Protein AF-A0A3M1A5U6-F1 (afdb_monomer_lite)

Radius of gyration: 14.61 Å; chains: 1; bounding box: 31×36×39 Å

pLDDT: mean 92.67, std 8.47, range [42.56, 98.38]

Secondary structure (DSSP, 8-state):
---SSSPPPGGG-STTEESSS--TTS-BGGG-TTEEEEEEETTTEEEEEE---SSS---EE-S-----TT-----------SSSSPPP-------B-TTSPBPP-

Foldseek 3Di:
DPPLQDADACVVDFQQKAQPQLAPPHDTPRPDPQKDFDQQDPVPHTDIHGDDDDPDGDIDGNRDRDDDPPDDRDDDDDDDDPDDDDDDDDDDHFCADPVGDGDDD

Sequence (105 aa):
MANGLNPPPFADGLDVWSREDGTPGTATYANASDAAFVPADQDFGGCLEIQKTETTQRLRYMGQTPITAGQYLRVTARVKAISGPMPAVRIAGYPAAADGSKVSG

Structure (mmCIF, N/CA/C/O backbone):
data_AF-A0A3M1A5U6-F1
#
_entry.id   AF-A0A3M1A5U6-F1
#
loop_
_atom_site.group_PDB
_atom_site.id
_atom_site.type_symbol
_atom_site.label_atom_id
_atom_site.label_alt_id
_atom_site.label_comp_id
_atom_site.label_asym_id
_atom_site.label_entity_id
_atom_site.label_seq_id
_atom_site.pdbx_PDB_ins_code
_atom_site.Cartn_x
_atom_site.Cartn_y
_atom_site.Cartn_z
_atom_site.occupancy
_atom_site.B_iso_or_equiv
_atom_site.auth_seq_id
_atom_site.auth_comp_id
_atom_site.auth_asym_id
_atom_site.auth_atom_id
_atom_site.pdbx_PDB_model_num
ATOM 1 N N . MET A 1 1 ? 2.344 -22.343 -7.590 1.00 42.56 1 MET A N 1
ATOM 2 C CA . MET A 1 1 ? 3.441 -21.351 -7.584 1.00 42.56 1 MET A CA 1
ATOM 3 C C . MET A 1 1 ? 2.808 -19.978 -7.723 1.00 42.56 1 MET A C 1
ATOM 5 O O . MET A 1 1 ? 1.996 -19.815 -8.626 1.00 42.56 1 MET A O 1
ATOM 9 N N . ALA A 1 2 ? 3.059 -19.048 -6.798 1.00 50.12 2 ALA A N 1
ATOM 10 C CA . ALA A 1 2 ? 2.513 -17.694 -6.897 1.00 50.12 2 ALA A CA 1
ATOM 11 C C . ALA A 1 2 ? 3.073 -17.027 -8.165 1.00 50.12 2 ALA A C 1
ATOM 13 O O . ALA A 1 2 ? 4.271 -17.081 -8.414 1.00 50.12 2 ALA A O 1
ATOM 14 N N . ASN A 1 3 ? 2.206 -16.454 -8.993 1.00 62.53 3 ASN A N 1
ATOM 15 C CA . ASN A 1 3 ? 2.514 -15.959 -10.341 1.00 62.53 3 ASN A CA 1
ATOM 16 C C . ASN A 1 3 ? 3.390 -14.685 -10.388 1.00 62.53 3 ASN A C 1
ATOM 18 O O . ASN A 1 3 ? 3.440 -14.042 -11.429 1.00 62.53 3 ASN A O 1
ATOM 22 N N . GLY A 1 4 ? 4.033 -14.285 -9.284 1.00 70.94 4 GLY A N 1
ATOM 23 C CA . GLY A 1 4 ? 4.841 -13.059 -9.191 1.00 70.94 4 GLY A CA 1
ATOM 24 C C . GLY A 1 4 ? 4.059 -11.746 -9.336 1.00 70.94 4 GLY A C 1
ATOM 25 O O . GLY A 1 4 ? 4.667 -10.683 -9.306 1.00 70.94 4 GLY A O 1
ATOM 26 N N . LEU A 1 5 ? 2.729 -11.800 -9.495 1.00 81.44 5 LEU A N 1
ATOM 27 C CA . LEU A 1 5 ? 1.873 -10.620 -9.668 1.00 81.44 5 LEU A CA 1
ATOM 28 C C . LEU A 1 5 ? 1.139 -10.216 -8.387 1.00 81.44 5 LEU A C 1
ATOM 30 O O . LEU A 1 5 ? 0.645 -9.096 -8.283 1.00 81.44 5 LEU A O 1
ATOM 34 N N . ASN A 1 6 ? 1.046 -11.132 -7.424 1.00 89.31 6 ASN A N 1
ATOM 35 C CA . ASN A 1 6 ? 0.398 -10.881 -6.146 1.00 89.31 6 ASN A CA 1
ATOM 36 C C . ASN A 1 6 ? 1.453 -10.520 -5.091 1.00 89.31 6 ASN A C 1
ATOM 38 O O . ASN A 1 6 ? 2.400 -11.292 -4.918 1.00 89.31 6 ASN A O 1
ATOM 42 N N . PRO A 1 7 ? 1.276 -9.411 -4.353 1.00 93.38 7 PRO A N 1
ATOM 43 C CA . PRO A 1 7 ? 2.044 -9.158 -3.141 1.00 93.38 7 PRO A CA 1
ATOM 44 C C . PRO A 1 7 ? 1.877 -10.301 -2.120 1.00 93.38 7 PRO A C 1
ATOM 46 O O . PRO A 1 7 ? 0.817 -10.941 -2.103 1.00 93.38 7 PRO A O 1
ATOM 49 N N . PRO A 1 8 ? 2.878 -10.553 -1.255 1.00 94.62 8 PRO A N 1
ATOM 50 C CA . PRO A 1 8 ? 2.730 -11.496 -0.150 1.00 94.62 8 PRO A CA 1
ATOM 51 C C . PRO A 1 8 ? 1.655 -11.007 0.834 1.00 94.62 8 PRO A C 1
ATOM 53 O O . PRO A 1 8 ? 1.397 -9.806 0.900 1.00 94.62 8 PRO A O 1
ATOM 56 N N . PRO A 1 9 ? 1.006 -11.887 1.610 1.00 96.38 9 PRO A N 1
ATOM 57 C CA . PRO A 1 9 ? 0.102 -11.449 2.671 1.00 96.38 9 PRO A CA 1
ATOM 58 C C . PRO A 1 9 ? 0.844 -10.598 3.715 1.00 96.38 9 PRO A C 1
ATOM 60 O O . PRO A 1 9 ? 2.025 -10.800 3.973 1.00 96.38 9 PRO A O 1
ATOM 63 N N . PHE A 1 10 ? 0.140 -9.682 4.386 1.00 98.06 10 PHE A N 1
ATOM 64 C CA . PHE A 1 10 ? 0.739 -8.845 5.441 1.00 98.06 10 PHE A CA 1
ATOM 65 C C . PHE A 1 10 ? 1.283 -9.649 6.637 1.00 98.06 10 PHE A C 1
ATOM 67 O O . PHE A 1 10 ? 2.146 -9.160 7.359 1.00 98.06 10 PHE A O 1
ATOM 74 N N . ALA A 1 11 ? 0.795 -10.881 6.831 1.00 97.50 11 ALA A N 1
ATOM 75 C CA . ALA A 1 11 ? 1.272 -11.801 7.863 1.00 97.50 11 ALA A CA 1
ATOM 76 C C . ALA A 1 11 ? 2.737 -12.230 7.667 1.00 97.50 11 ALA A C 1
ATOM 78 O O . ALA A 1 11 ? 3.382 -12.622 8.636 1.00 97.50 11 ALA A O 1
ATOM 79 N N . ASP A 1 12 ? 3.263 -12.117 6.442 1.00 97.25 12 ASP A N 1
ATOM 80 C CA . ASP A 1 12 ? 4.659 -12.439 6.126 1.00 97.25 12 ASP A CA 1
ATOM 81 C C . ASP A 1 12 ? 5.623 -11.307 6.524 1.00 97.25 12 ASP A C 1
ATOM 83 O O . ASP A 1 12 ? 6.837 -11.463 6.413 1.00 97.25 12 ASP A O 1
ATOM 87 N N . GLY A 1 13 ? 5.098 -10.176 7.003 1.00 97.12 13 GLY A N 1
ATOM 88 C CA . GLY A 1 13 ? 5.875 -9.005 7.388 1.00 97.12 13 GLY A CA 1
ATOM 89 C C . GLY A 1 13 ? 5.502 -7.754 6.597 1.00 97.12 13 GLY A C 1
ATOM 90 O O . GLY A 1 13 ? 4.886 -7.796 5.530 1.00 97.12 13 GLY A O 1
ATOM 91 N N . LEU A 1 14 ? 5.873 -6.601 7.158 1.00 97.56 14 LEU A N 1
ATOM 92 C CA . LEU A 1 14 ? 5.612 -5.274 6.586 1.00 97.56 14 LEU A CA 1
ATOM 93 C C . LEU A 1 14 ? 6.870 -4.627 5.977 1.00 97.56 14 LEU A C 1
ATOM 95 O O . LEU A 1 14 ? 6.851 -3.462 5.580 1.00 97.56 14 LEU A O 1
ATOM 99 N N . ASP A 1 15 ? 7.968 -5.376 5.893 1.00 96.19 15 ASP A N 1
ATOM 100 C CA . ASP A 1 15 ? 9.274 -4.951 5.381 1.00 96.19 15 ASP A CA 1
ATOM 101 C C . ASP A 1 15 ? 9.294 -4.787 3.859 1.00 96.19 15 ASP A C 1
ATOM 103 O O . ASP A 1 15 ? 10.083 -4.002 3.353 1.00 96.19 15 ASP A O 1
ATOM 107 N N . VAL A 1 16 ? 8.389 -5.443 3.129 1.00 95.69 16 VAL A N 1
ATOM 108 C CA . VAL A 1 16 ? 8.214 -5.270 1.672 1.00 95.69 16 VAL A CA 1
ATOM 109 C C . VAL A 1 16 ? 7.085 -4.304 1.291 1.00 95.69 16 VAL A C 1
ATOM 111 O O . VAL A 1 16 ? 6.777 -4.130 0.107 1.00 95.69 16 VAL A O 1
ATOM 114 N N . TRP A 1 17 ? 6.467 -3.664 2.284 1.00 96.88 17 TRP A N 1
ATOM 115 C CA . TRP A 1 17 ? 5.343 -2.748 2.122 1.00 96.88 17 TRP A CA 1
ATOM 116 C C . TRP A 1 17 ? 5.798 -1.307 2.362 1.00 96.88 17 TRP A C 1
ATOM 118 O O . TRP A 1 17 ? 5.889 -0.840 3.494 1.00 96.88 17 TRP A O 1
ATOM 128 N N . SER A 1 18 ? 6.108 -0.606 1.274 1.00 96.56 18 SER A N 1
ATOM 129 C CA . SER A 1 18 ? 6.618 0.765 1.265 1.00 96.56 18 SER A CA 1
ATOM 130 C C . SER A 1 18 ? 5.541 1.798 1.586 1.00 96.56 18 SER A C 1
ATOM 132 O O . SER A 1 18 ? 4.380 1.677 1.172 1.00 96.56 18 SER A O 1
ATOM 134 N N . ARG A 1 19 ? 5.985 2.859 2.260 1.00 96.38 19 ARG A N 1
ATOM 135 C CA . ARG A 1 19 ? 5.239 4.094 2.536 1.00 96.38 19 ARG A CA 1
ATOM 136 C C . ARG A 1 19 ? 5.497 5.201 1.512 1.00 96.38 19 ARG A C 1
ATOM 138 O O . ARG A 1 19 ? 4.924 6.283 1.614 1.00 96.38 19 ARG A O 1
ATOM 145 N N . GLU A 1 20 ? 6.353 4.939 0.530 1.00 94.88 20 GLU A N 1
ATOM 146 C CA . GLU A 1 20 ? 6.822 5.905 -0.461 1.00 94.88 20 GLU A CA 1
ATOM 147 C C . GLU A 1 20 ? 6.439 5.453 -1.883 1.00 94.88 20 GLU A C 1
ATOM 149 O O . GLU A 1 20 ? 5.272 5.152 -2.158 1.00 94.88 20 GLU A O 1
ATOM 154 N N . ASP A 1 21 ? 7.396 5.434 -2.814 1.00 92.81 21 ASP A N 1
ATOM 155 C CA . ASP A 1 21 ? 7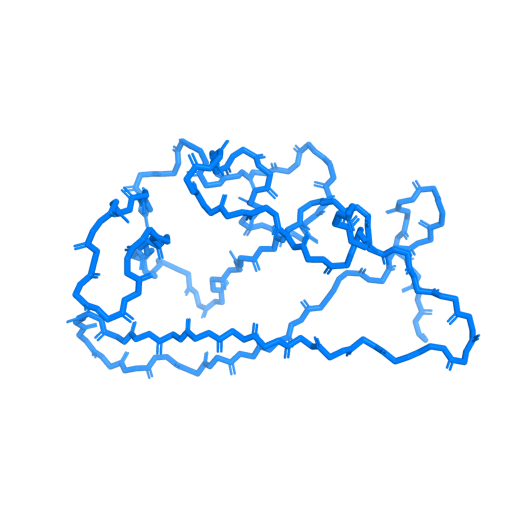.187 5.057 -4.211 1.00 92.81 21 ASP A CA 1
ATOM 156 C C . ASP A 1 21 ? 7.364 3.561 -4.491 1.00 92.81 21 ASP A C 1
ATOM 158 O O . ASP A 1 21 ? 7.123 3.126 -5.615 1.00 92.81 21 ASP A O 1
ATOM 162 N N . GLY A 1 22 ? 7.629 2.744 -3.466 1.00 92.50 22 GLY A N 1
ATOM 163 C CA . GLY A 1 22 ? 7.727 1.292 -3.631 1.00 92.50 22 GLY A CA 1
ATOM 164 C C . GLY A 1 22 ? 9.042 0.845 -4.261 1.00 92.50 22 GLY A C 1
ATOM 165 O O . GLY A 1 22 ? 9.124 -0.271 -4.759 1.00 92.50 22 GLY A O 1
ATOM 166 N N . THR A 1 23 ? 10.067 1.697 -4.258 1.00 91.56 23 THR A N 1
ATOM 167 C CA . THR A 1 23 ? 11.408 1.340 -4.725 1.00 91.56 23 THR A CA 1
ATOM 168 C C . THR A 1 23 ? 12.224 0.702 -3.595 1.00 91.56 23 THR A C 1
ATOM 170 O O . THR A 1 23 ? 12.032 1.064 -2.427 1.00 91.56 23 THR A O 1
ATOM 173 N N . PRO A 1 24 ? 13.156 -0.218 -3.910 1.00 87.69 24 PRO A N 1
ATOM 174 C CA . PRO A 1 24 ? 14.031 -0.829 -2.912 1.00 87.69 24 PRO A CA 1
ATOM 175 C C . PRO A 1 24 ? 14.747 0.210 -2.037 1.00 87.69 24 PRO A C 1
ATOM 177 O O . PRO A 1 24 ? 15.217 1.230 -2.538 1.00 87.69 24 PRO A O 1
ATOM 180 N N . GLY A 1 25 ? 14.832 -0.059 -0.732 1.00 86.50 25 GLY A N 1
ATOM 181 C CA . GLY A 1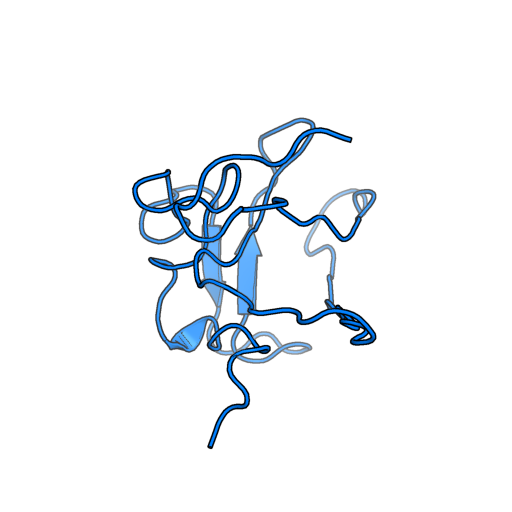 25 ? 15.530 0.799 0.234 1.00 86.50 25 GLY A CA 1
ATOM 182 C C . GLY A 1 25 ? 14.744 2.017 0.738 1.00 86.50 25 GLY A C 1
ATOM 183 O O . GLY A 1 25 ? 15.288 2.787 1.524 1.00 86.50 25 GLY A O 1
ATOM 184 N N . THR A 1 26 ? 13.486 2.195 0.320 1.00 91.12 26 THR A N 1
ATOM 185 C CA . THR A 1 26 ? 12.600 3.252 0.852 1.00 91.12 26 THR A CA 1
ATOM 186 C C . THR A 1 26 ? 11.963 2.861 2.183 1.00 91.12 26 THR A C 1
ATOM 188 O O . THR A 1 26 ? 11.985 1.689 2.568 1.00 91.12 26 THR A O 1
ATOM 191 N N . ALA A 1 27 ? 11.382 3.831 2.897 1.00 95.62 27 ALA A N 1
ATOM 192 C CA . ALA A 1 27 ? 10.707 3.568 4.162 1.00 95.62 27 ALA A CA 1
ATOM 193 C C . ALA A 1 27 ? 9.555 2.560 4.004 1.00 95.62 27 ALA A C 1
ATOM 195 O O . ALA A 1 27 ? 8.769 2.609 3.051 1.00 95.62 27 ALA A O 1
ATOM 196 N N . THR A 1 28 ? 9.430 1.667 4.985 1.00 97.56 28 THR A N 1
ATOM 197 C CA . THR A 1 28 ? 8.465 0.560 4.998 1.00 97.56 28 THR A CA 1
ATOM 198 C C . THR A 1 28 ? 7.530 0.667 6.199 1.00 97.56 28 THR A C 1
ATOM 200 O O . THR A 1 28 ? 7.751 1.458 7.120 1.00 97.56 28 THR A O 1
ATOM 203 N N . TYR A 1 29 ? 6.466 -0.131 6.199 1.00 98.12 29 TYR A N 1
ATOM 204 C CA . TYR A 1 29 ? 5.532 -0.211 7.317 1.00 98.12 29 TYR A CA 1
ATOM 205 C C . TYR A 1 29 ? 6.025 -1.098 8.477 1.00 98.12 29 TYR A C 1
ATOM 207 O O . TYR A 1 29 ? 5.379 -1.116 9.517 1.00 98.12 29 TYR A O 1
ATOM 215 N N . ALA A 1 30 ? 7.178 -1.773 8.359 1.00 96.56 30 ALA A N 1
ATOM 216 C CA . ALA A 1 30 ? 7.719 -2.657 9.405 1.00 96.56 30 ALA A CA 1
ATOM 217 C C . ALA A 1 30 ? 7.954 -1.976 10.760 1.00 96.56 30 ALA A C 1
ATOM 219 O O . ALA A 1 30 ? 7.743 -2.600 11.793 1.00 96.56 30 ALA A O 1
ATOM 220 N N . ASN A 1 31 ? 8.369 -0.708 10.754 1.00 90.00 31 ASN A N 1
ATOM 221 C CA . ASN A 1 31 ? 8.689 0.054 11.969 1.00 90.00 31 ASN A CA 1
ATOM 222 C C . ASN A 1 31 ? 7.892 1.366 12.057 1.00 90.00 31 ASN A C 1
ATOM 224 O O . ASN A 1 31 ? 8.300 2.313 12.728 1.00 90.00 31 ASN A O 1
ATOM 228 N N . ALA A 1 32 ? 6.785 1.452 11.322 1.00 96.94 32 ALA A N 1
ATOM 229 C CA . ALA A 1 32 ? 5.925 2.623 11.310 1.00 96.94 32 ALA A CA 1
ATOM 230 C C . ALA A 1 32 ? 5.109 2.695 12.608 1.00 96.94 32 ALA A C 1
ATOM 232 O O . ALA A 1 32 ? 4.399 1.755 12.939 1.00 96.94 32 ALA A O 1
ATOM 233 N N . SER A 1 33 ? 5.172 3.816 13.329 1.00 97.12 33 SER A N 1
ATOM 234 C CA . SER A 1 33 ? 4.384 4.005 14.558 1.00 97.12 33 SER A CA 1
ATOM 235 C C . SER A 1 33 ? 2.884 4.180 14.306 1.00 97.12 33 SER A C 1
ATOM 237 O O . SER A 1 33 ? 2.081 4.006 15.216 1.00 97.12 33 SER A O 1
ATOM 239 N N . ASP A 1 34 ? 2.507 4.536 13.082 1.00 97.25 34 ASP A N 1
ATOM 240 C CA . ASP A 1 34 ? 1.140 4.762 12.616 1.00 97.25 34 ASP A CA 1
ATOM 241 C C . ASP A 1 34 ? 0.607 3.589 11.777 1.00 97.25 34 ASP A C 1
ATOM 243 O O . ASP A 1 34 ? -0.334 3.762 11.002 1.00 97.25 34 ASP A O 1
ATOM 247 N N . ALA A 1 35 ? 1.191 2.394 11.907 1.00 98.12 35 ALA A N 1
ATOM 248 C CA . ALA A 1 35 ? 0.666 1.191 11.276 1.00 98.12 35 ALA A CA 1
ATOM 249 C C . ALA A 1 35 ? 0.956 -0.076 12.082 1.00 98.12 35 ALA A C 1
ATOM 251 O O . ALA A 1 35 ? 1.937 -0.158 12.817 1.00 98.12 35 ALA A O 1
ATOM 252 N N . ALA A 1 36 ? 0.113 -1.089 11.904 1.00 97.81 36 ALA A N 1
ATOM 253 C CA . ALA A 1 36 ? 0.296 -2.391 12.528 1.00 97.81 36 ALA A CA 1
ATOM 254 C C . ALA A 1 36 ? -0.296 -3.513 11.670 1.00 97.81 36 ALA A C 1
ATOM 256 O O . ALA A 1 36 ? -1.295 -3.331 10.970 1.00 97.81 36 ALA A O 1
ATOM 257 N N . PHE A 1 37 ? 0.297 -4.704 11.764 1.00 98.31 37 PHE A N 1
ATOM 258 C CA . PHE A 1 37 ? -0.363 -5.923 11.313 1.00 98.31 37 PHE A CA 1
ATOM 259 C C . PHE A 1 37 ? -1.422 -6.338 12.341 1.00 98.31 37 PHE A C 1
ATOM 261 O O . PHE A 1 37 ? -1.118 -6.530 13.518 1.00 98.31 37 PHE A O 1
ATOM 268 N N . VAL A 1 38 ? -2.657 -6.502 11.880 1.00 98.19 38 VAL A N 1
ATOM 269 C CA . VAL A 1 38 ? -3.789 -7.000 12.659 1.00 98.19 38 VAL A CA 1
ATOM 270 C C . VAL A 1 38 ? -4.044 -8.449 12.235 1.00 98.19 38 VAL A C 1
ATOM 272 O O . VAL A 1 38 ? -4.416 -8.679 11.086 1.00 98.19 38 VAL A O 1
ATOM 275 N N . PRO A 1 39 ? -3.854 -9.446 13.118 1.00 98.06 39 PRO A N 1
ATOM 276 C CA . PRO A 1 39 ? -3.886 -10.855 12.719 1.00 98.06 39 PRO A CA 1
ATOM 277 C C . PRO A 1 39 ? -5.294 -11.410 12.459 1.00 98.06 39 PRO A C 1
ATOM 279 O O . PRO A 1 39 ? -5.427 -12.423 11.774 1.00 98.06 39 PRO A O 1
ATOM 282 N N . ALA A 1 40 ? -6.334 -10.790 13.022 1.00 97.56 40 ALA A N 1
ATOM 283 C CA . ALA A 1 40 ? -7.691 -11.333 13.028 1.00 97.56 40 ALA A CA 1
ATOM 284 C C . ALA A 1 40 ? -8.766 -10.230 13.008 1.00 97.56 40 ALA A C 1
ATOM 286 O O . ALA A 1 40 ? -9.643 -10.196 13.871 1.00 97.56 40 ALA A O 1
ATOM 287 N N . ASP A 1 41 ? -8.706 -9.316 12.034 1.00 97.75 41 ASP A N 1
ATOM 288 C CA . ASP A 1 41 ? -9.827 -8.403 11.782 1.00 97.75 41 ASP A CA 1
ATOM 289 C C . ASP A 1 41 ? -11.063 -9.197 11.328 1.00 97.75 41 ASP A C 1
ATOM 291 O O . ASP A 1 41 ? -10.963 -10.150 10.554 1.00 97.75 41 ASP A O 1
ATOM 295 N N . GLN A 1 42 ? -12.243 -8.792 11.795 1.00 96.94 42 GLN A N 1
ATOM 296 C CA . GLN A 1 42 ? -13.494 -9.512 11.552 1.00 96.94 42 GLN A CA 1
ATOM 297 C C . GLN A 1 42 ? -13.882 -9.600 10.061 1.00 96.94 42 GLN A C 1
ATOM 299 O O . GLN A 1 42 ? -14.529 -10.568 9.661 1.00 96.94 42 GLN A O 1
ATOM 304 N N . ASP A 1 43 ? -13.479 -8.631 9.234 1.00 96.69 43 ASP A N 1
ATOM 305 C CA . ASP A 1 43 ? -13.850 -8.553 7.813 1.00 96.69 43 ASP A CA 1
ATOM 306 C C . ASP A 1 43 ? -12.717 -8.979 6.865 1.00 96.69 43 ASP A C 1
ATOM 308 O O . ASP A 1 43 ? -12.966 -9.353 5.702 1.00 96.69 43 ASP A O 1
ATOM 312 N N . PHE A 1 44 ? -11.469 -8.872 7.334 1.00 97.12 44 PHE A N 1
ATOM 313 C CA . PHE A 1 44 ? -10.264 -9.075 6.529 1.00 97.12 44 PHE A CA 1
ATOM 314 C C . PHE A 1 44 ? -9.346 -10.209 6.990 1.00 97.12 44 PHE A C 1
ATOM 316 O O . PHE A 1 44 ? -8.510 -10.640 6.195 1.00 97.12 44 PHE A O 1
ATOM 323 N N . GLY A 1 45 ? -9.487 -10.726 8.211 1.00 97.19 45 GLY A N 1
ATOM 324 C CA . GLY A 1 45 ? -8.491 -11.623 8.796 1.00 97.19 45 GLY A CA 1
ATOM 325 C C . GLY A 1 45 ? -7.164 -10.890 9.011 1.00 97.19 45 GLY A C 1
ATOM 326 O O . GLY A 1 45 ? -7.146 -9.816 9.608 1.00 97.19 45 GLY A O 1
ATOM 327 N N . GLY A 1 46 ? -6.059 -11.456 8.518 1.00 97.69 46 GLY A N 1
ATOM 328 C CA . GLY A 1 46 ? -4.739 -10.827 8.577 1.00 97.69 46 GLY A CA 1
ATOM 329 C C . GLY A 1 46 ? -4.633 -9.608 7.654 1.00 97.69 46 GLY A C 1
ATOM 330 O O . GLY A 1 46 ? -4.504 -9.770 6.439 1.00 97.69 46 GLY A O 1
ATOM 331 N N . CYS A 1 47 ? -4.642 -8.396 8.209 1.00 98.31 47 CYS A N 1
ATOM 332 C CA . CYS A 1 47 ? -4.598 -7.148 7.444 1.00 98.31 47 CYS A CA 1
ATOM 333 C C . CYS A 1 47 ? -3.615 -6.116 8.007 1.00 98.31 47 CYS A C 1
ATOM 335 O O . CYS A 1 47 ? -3.193 -6.189 9.155 1.00 98.31 47 CYS A O 1
ATOM 337 N N . LEU A 1 48 ? -3.260 -5.132 7.183 1.00 98.38 48 LEU A N 1
ATOM 338 C CA . LEU A 1 48 ? -2.525 -3.945 7.605 1.00 98.38 48 LEU A CA 1
ATOM 339 C C . LEU A 1 48 ? -3.515 -2.849 8.015 1.00 98.38 48 LEU A C 1
ATOM 341 O O . LEU A 1 48 ? -4.338 -2.424 7.201 1.00 98.38 48 LEU A O 1
ATOM 345 N N . GLU A 1 49 ? -3.412 -2.377 9.252 1.00 98.06 49 GLU A N 1
ATOM 346 C CA . GLU A 1 49 ? -4.094 -1.175 9.731 1.00 98.06 49 GLU A CA 1
ATOM 347 C C . GLU A 1 49 ? -3.132 0.018 9.674 1.00 98.06 49 GLU A C 1
ATOM 349 O O . GLU A 1 49 ? -1.964 -0.107 10.043 1.00 98.06 49 GLU A O 1
ATOM 354 N N . ILE A 1 50 ? -3.609 1.168 9.185 1.00 98.00 50 ILE A N 1
ATOM 355 C CA . ILE A 1 50 ? -2.824 2.404 9.056 1.00 98.00 50 ILE A CA 1
ATOM 356 C C . ILE A 1 50 ? -3.634 3.566 9.629 1.00 98.00 50 ILE A C 1
ATOM 358 O O . ILE A 1 50 ? -4.746 3.845 9.170 1.00 98.00 50 ILE A O 1
ATOM 362 N N . GLN A 1 51 ? -3.037 4.312 10.554 1.00 97.50 51 GLN A N 1
ATOM 363 C CA . GLN A 1 51 ? -3.499 5.642 10.915 1.00 97.50 51 GLN A CA 1
ATOM 364 C C . GLN A 1 51 ? -3.012 6.633 9.853 1.00 97.50 51 GLN A C 1
ATOM 366 O O . GLN A 1 51 ? -1.821 6.869 9.677 1.00 97.50 51 GLN A O 1
ATOM 371 N N . LYS A 1 52 ? -3.945 7.230 9.110 1.00 96.38 52 LYS A N 1
ATOM 372 C CA . LYS A 1 52 ? -3.613 8.203 8.064 1.00 96.38 52 LYS A CA 1
ATOM 373 C C . LYS A 1 52 ? -3.087 9.505 8.682 1.00 96.38 52 LYS A C 1
ATOM 375 O O . LYS A 1 52 ? -3.849 10.228 9.319 1.00 96.38 52 LYS A O 1
ATOM 380 N N . THR A 1 53 ? -1.819 9.827 8.429 1.00 96.19 53 THR A N 1
ATOM 381 C CA . THR A 1 53 ? -1.126 11.017 8.967 1.00 96.19 53 THR A CA 1
ATOM 382 C C . THR A 1 53 ? -0.737 12.037 7.888 1.00 96.19 53 THR A C 1
ATOM 384 O O . THR A 1 53 ? -0.480 13.199 8.191 1.00 96.19 53 THR A O 1
ATOM 387 N N . GLU A 1 54 ? -0.761 11.643 6.612 1.00 96.00 54 GLU A N 1
ATOM 388 C CA . GLU A 1 54 ? -0.407 12.497 5.471 1.00 96.00 54 GLU A CA 1
ATOM 389 C C . GLU A 1 54 ? -1.622 12.884 4.615 1.00 96.00 54 GLU A C 1
ATOM 391 O O . GLU A 1 54 ? -2.625 12.167 4.570 1.00 96.00 54 GLU A O 1
ATOM 396 N N . THR A 1 55 ? -1.509 13.954 3.812 1.00 96.62 55 THR A N 1
ATOM 397 C CA . THR A 1 55 ? -2.535 14.297 2.801 1.00 96.62 55 THR A CA 1
ATOM 398 C C . THR A 1 55 ? -2.747 13.136 1.820 1.00 96.62 55 THR A C 1
ATOM 400 O O . 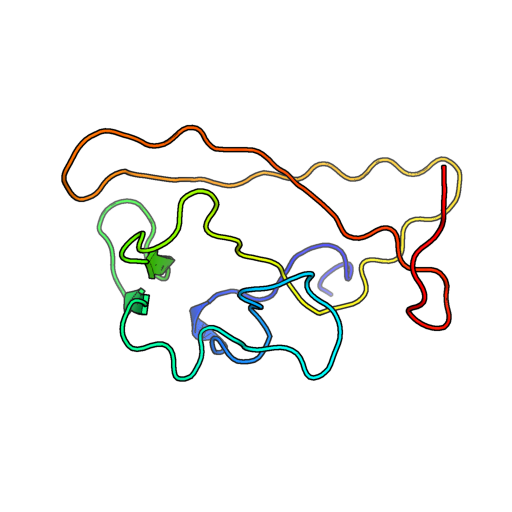THR A 1 55 ? -3.876 12.699 1.597 1.00 96.62 55 THR A O 1
ATOM 403 N N . THR A 1 56 ? -1.665 12.542 1.304 1.00 96.56 56 THR A N 1
ATOM 404 C CA . THR A 1 56 ? -1.695 11.298 0.516 1.00 96.56 56 THR A CA 1
ATOM 405 C C . THR A 1 56 ? -0.831 10.253 1.207 1.00 96.56 56 THR A C 1
ATOM 407 O O . THR A 1 56 ? 0.383 10.289 1.070 1.00 96.56 56 THR A O 1
ATOM 410 N N . GLN A 1 57 ? -1.468 9.309 1.901 1.00 97.19 57 GLN A N 1
ATOM 411 C CA . GLN A 1 57 ? -0.778 8.162 2.488 1.00 97.19 57 GLN A CA 1
ATOM 412 C C . GLN A 1 57 ? -0.589 7.104 1.403 1.00 97.19 57 GLN A C 1
ATOM 414 O O . GLN A 1 57 ? -1.555 6.769 0.711 1.00 97.19 57 GLN A O 1
ATOM 419 N N . ARG A 1 58 ? 0.633 6.601 1.231 1.00 97.06 58 ARG A N 1
ATOM 420 C CA . ARG A 1 58 ? 0.943 5.576 0.228 1.00 97.06 58 ARG A CA 1
ATOM 421 C C . ARG A 1 58 ? 1.161 4.224 0.897 1.00 97.06 58 ARG A C 1
ATOM 423 O O . ARG A 1 58 ? 1.756 4.153 1.961 1.00 97.06 58 ARG A O 1
ATOM 430 N N . LEU A 1 59 ? 0.705 3.177 0.219 1.00 96.81 59 LEU A N 1
ATOM 431 C CA . LEU A 1 59 ? 1.003 1.780 0.506 1.00 96.81 59 LEU A CA 1
ATOM 432 C C . LEU A 1 59 ? 1.370 1.123 -0.822 1.00 96.81 59 LEU A C 1
ATOM 434 O O . LEU A 1 59 ? 0.545 1.099 -1.739 1.00 96.81 59 LEU A O 1
ATOM 438 N N . ARG A 1 60 ? 2.603 0.631 -0.947 1.00 95.69 60 ARG A N 1
ATOM 439 C CA . ARG A 1 60 ? 3.097 0.011 -2.183 1.00 95.69 60 ARG A CA 1
ATOM 440 C C . ARG A 1 60 ? 3.907 -1.240 -1.887 1.00 95.69 60 ARG A C 1
ATOM 442 O O . ARG A 1 60 ? 4.785 -1.221 -1.035 1.00 95.69 60 ARG A O 1
ATOM 449 N N . TYR A 1 61 ? 3.648 -2.310 -2.627 1.00 93.94 61 TYR A N 1
ATOM 450 C CA . TYR A 1 61 ? 4.525 -3.475 -2.625 1.00 93.94 61 TYR A CA 1
ATOM 451 C C . TYR A 1 61 ? 5.834 -3.141 -3.354 1.00 93.94 61 TYR A C 1
ATOM 453 O O . TYR A 1 61 ? 5.791 -2.536 -4.424 1.00 93.94 61 TYR A O 1
ATOM 461 N N . MET A 1 62 ? 6.978 -3.512 -2.771 1.00 93.12 62 MET A N 1
ATOM 462 C CA . MET A 1 62 ? 8.305 -3.219 -3.336 1.00 93.12 62 MET A CA 1
ATOM 463 C C . MET A 1 62 ? 8.826 -4.272 -4.317 1.00 93.12 62 MET A C 1
ATOM 465 O O . MET A 1 62 ? 9.855 -4.063 -4.962 1.00 93.12 62 MET A O 1
ATOM 469 N N . GLY A 1 63 ? 8.156 -5.420 -4.421 1.00 90.19 63 GLY A N 1
ATOM 470 C CA . GLY A 1 63 ? 8.552 -6.436 -5.385 1.00 90.19 63 GLY A CA 1
ATOM 471 C C . GLY A 1 63 ? 8.290 -5.972 -6.811 1.00 90.19 63 GLY A C 1
ATOM 472 O O . GLY A 1 63 ? 7.247 -5.392 -7.123 1.00 90.19 63 GLY A O 1
ATOM 473 N N . GLN A 1 64 ? 9.240 -6.273 -7.694 1.00 88.19 64 GLN A N 1
ATOM 474 C CA . GLN A 1 64 ? 9.029 -6.113 -9.125 1.00 88.19 64 GLN A CA 1
ATOM 475 C C . GLN A 1 64 ? 7.821 -6.951 -9.540 1.00 88.19 64 GLN A C 1
ATOM 477 O O . GLN A 1 64 ? 7.723 -8.125 -9.193 1.00 88.19 64 GLN A O 1
ATOM 482 N N . THR A 1 65 ? 6.906 -6.325 -10.276 1.00 89.69 65 THR A N 1
ATOM 483 C CA . THR A 1 65 ? 5.726 -6.970 -10.855 1.00 89.69 65 THR A CA 1
ATOM 484 C C . THR A 1 65 ? 5.918 -6.962 -12.369 1.00 89.69 65 THR A C 1
ATOM 486 O O . THR A 1 65 ? 5.549 -5.977 -13.010 1.00 89.69 65 THR A O 1
ATOM 489 N N . PRO A 1 66 ? 6.570 -7.984 -12.960 1.00 87.12 66 PRO A N 1
ATOM 490 C CA . PRO A 1 66 ? 6.880 -7.972 -14.382 1.00 87.12 66 PRO A CA 1
ATOM 491 C C . PRO A 1 66 ? 5.592 -8.005 -15.204 1.00 87.12 66 PRO A C 1
ATOM 493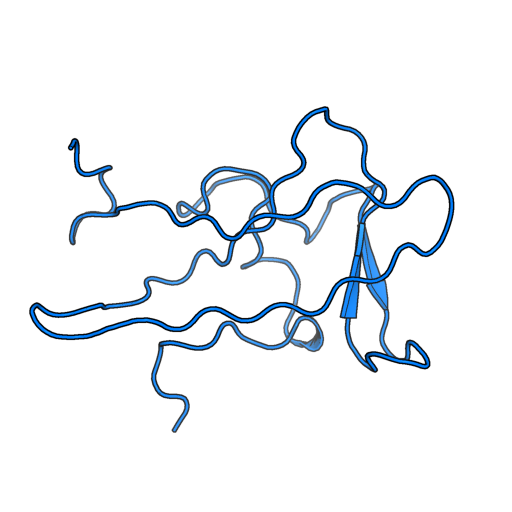 O O . PRO A 1 66 ? 4.799 -8.938 -15.089 1.00 87.12 66 PRO A O 1
ATOM 496 N N . ILE A 1 67 ? 5.401 -6.987 -16.041 1.00 85.25 67 ILE A N 1
ATOM 497 C CA . ILE A 1 67 ? 4.311 -6.910 -17.015 1.00 85.25 67 ILE A CA 1
ATOM 498 C C . ILE A 1 67 ? 4.961 -6.835 -18.393 1.00 85.25 67 ILE A C 1
ATOM 500 O O . ILE A 1 67 ? 5.712 -5.904 -18.682 1.00 85.25 67 ILE A O 1
ATOM 504 N N . THR A 1 68 ? 4.701 -7.821 -19.242 1.00 86.88 68 THR A N 1
ATOM 505 C CA . THR A 1 68 ? 5.164 -7.828 -20.631 1.00 86.88 68 THR A CA 1
ATOM 506 C C . THR A 1 68 ? 4.153 -7.144 -21.548 1.00 86.88 68 THR A C 1
ATOM 508 O O . THR A 1 68 ? 2.976 -6.984 -21.219 1.00 86.88 68 THR A O 1
ATOM 511 N N . ALA A 1 69 ? 4.612 -6.709 -22.724 1.00 87.94 69 ALA A N 1
ATOM 512 C CA . ALA A 1 69 ? 3.739 -6.086 -23.711 1.00 87.94 69 ALA A CA 1
ATOM 513 C C . ALA A 1 69 ? 2.550 -7.004 -24.058 1.00 87.94 69 ALA A C 1
ATOM 515 O O . ALA A 1 69 ? 2.720 -8.197 -24.301 1.00 87.94 69 ALA A O 1
ATOM 516 N N . GLY A 1 70 ? 1.343 -6.434 -24.073 1.00 90.94 70 GLY A N 1
ATOM 517 C CA . GLY A 1 70 ? 0.096 -7.174 -24.296 1.00 90.94 70 GLY A CA 1
ATOM 518 C C . GLY A 1 70 ? -0.519 -7.799 -23.037 1.00 90.94 70 GLY A C 1
ATOM 519 O O . GLY A 1 70 ? -1.619 -8.343 -23.119 1.00 90.94 70 GLY A O 1
ATOM 520 N N . GLN A 1 71 ? 0.134 -7.704 -21.873 1.00 91.00 71 GLN A N 1
ATOM 521 C CA . GLN A 1 71 ? -0.458 -8.101 -20.597 1.00 91.00 71 GLN A CA 1
ATOM 522 C C . GLN A 1 71 ? -1.235 -6.955 -19.946 1.00 91.00 71 GLN A C 1
ATOM 524 O O . GLN A 1 71 ? -0.871 -5.784 -20.039 1.00 91.00 71 GLN A O 1
ATOM 529 N N . TYR A 1 72 ? -2.283 -7.327 -19.215 1.00 89.31 72 TYR A N 1
ATOM 530 C CA . TYR A 1 72 ? -3.041 -6.423 -18.362 1.00 89.31 72 TYR A CA 1
ATOM 531 C C . TYR A 1 72 ? -2.919 -6.879 -16.914 1.00 89.31 72 TYR A C 1
ATOM 533 O O . TYR A 1 72 ? -3.174 -8.043 -16.600 1.00 89.31 72 TYR A O 1
ATOM 541 N N . LEU A 1 73 ? -2.577 -5.949 -16.024 1.00 88.56 73 LEU A N 1
ATOM 542 C CA . LEU A 1 73 ? -2.603 -6.184 -14.587 1.00 88.56 73 LEU A CA 1
ATOM 543 C C . LEU A 1 73 ? -3.919 -5.665 -14.008 1.00 88.56 73 LEU A C 1
ATOM 545 O O . LEU A 1 73 ? -4.212 -4.470 -14.067 1.00 88.56 73 LEU A O 1
ATOM 549 N N . ARG A 1 74 ? -4.700 -6.559 -13.398 1.00 92.12 74 ARG A N 1
ATOM 550 C CA . ARG A 1 74 ? -5.835 -6.170 -12.559 1.00 92.12 74 ARG A CA 1
ATOM 551 C C . ARG A 1 74 ? -5.371 -6.073 -11.115 1.00 92.12 74 ARG A C 1
ATOM 553 O O . ARG A 1 74 ? -5.075 -7.086 -10.493 1.00 92.12 74 ARG A O 1
ATOM 560 N N . VAL A 1 75 ? -5.405 -4.868 -10.562 1.00 93.38 75 VAL A N 1
ATOM 561 C CA . VAL A 1 75 ? -5.158 -4.646 -9.136 1.00 93.38 75 VAL A CA 1
ATOM 562 C C . VAL A 1 75 ? -6.493 -4.503 -8.419 1.00 93.38 75 VAL A C 1
ATOM 564 O O . VAL A 1 75 ? -7.354 -3.732 -8.839 1.00 93.38 75 VAL A O 1
ATOM 567 N N . THR A 1 76 ? -6.672 -5.258 -7.338 1.00 95.00 76 THR A N 1
ATOM 568 C CA . THR A 1 76 ? -7.839 -5.154 -6.457 1.00 95.00 76 THR A CA 1
ATOM 569 C C . THR A 1 76 ? -7.349 -4.969 -5.030 1.00 95.00 76 THR A C 1
ATOM 571 O O . THR A 1 76 ? -6.441 -5.671 -4.597 1.00 95.00 76 THR A O 1
ATOM 574 N N . ALA A 1 77 ? -7.959 -4.042 -4.300 1.00 95.44 77 ALA A N 1
ATOM 575 C CA . ALA A 1 77 ? -7.729 -3.847 -2.876 1.00 95.44 77 ALA A CA 1
ATOM 576 C C . ALA A 1 77 ? -9.082 -3.738 -2.170 1.00 95.44 77 ALA A C 1
ATOM 578 O O . ALA A 1 77 ? -10.031 -3.181 -2.726 1.00 95.44 77 ALA A O 1
ATOM 579 N N . ARG A 1 78 ? -9.170 -4.266 -0.948 1.00 96.44 78 ARG A N 1
ATOM 580 C CA . ARG A 1 78 ? -10.301 -4.031 -0.047 1.00 96.44 78 ARG A CA 1
ATOM 581 C C . ARG A 1 78 ? -9.834 -3.064 1.035 1.00 96.44 78 ARG A C 1
ATOM 583 O O . ARG A 1 78 ? -8.745 -3.233 1.570 1.00 96.44 78 ARG A O 1
ATOM 590 N N . VAL A 1 79 ? -10.641 -2.050 1.324 1.00 96.69 79 VAL A N 1
ATOM 591 C CA . VAL A 1 79 ? -10.335 -1.020 2.324 1.00 96.69 79 VAL A CA 1
ATOM 592 C C . VAL A 1 79 ? -11.583 -0.792 3.165 1.00 96.69 79 VAL A C 1
ATOM 594 O O . VAL A 1 79 ? -12.681 -0.723 2.614 1.00 96.69 79 VAL A O 1
ATOM 597 N N . LYS A 1 80 ? -11.414 -0.668 4.483 1.00 96.06 80 LYS A N 1
ATOM 598 C CA . LYS A 1 80 ? -12.463 -0.243 5.418 1.00 96.06 80 LYS A CA 1
ATOM 599 C C . LYS A 1 80 ? -11.962 0.961 6.214 1.00 96.06 80 LYS A C 1
ATOM 601 O O . LYS A 1 80 ? -10.778 1.027 6.536 1.00 96.06 80 LYS A O 1
ATOM 606 N N . ALA A 1 81 ? -12.851 1.897 6.532 1.00 96.56 81 ALA A N 1
ATOM 607 C CA . ALA A 1 81 ? -12.567 2.910 7.542 1.00 96.56 81 ALA A CA 1
ATOM 608 C C . ALA A 1 81 ? -12.887 2.328 8.922 1.00 96.56 81 ALA A C 1
ATOM 610 O O . ALA A 1 81 ? -14.005 1.870 9.145 1.00 96.56 81 ALA A O 1
ATOM 611 N N . ILE A 1 82 ? -11.910 2.344 9.829 1.00 95.44 82 ILE A N 1
ATOM 612 C CA . ILE A 1 82 ? -12.111 1.941 11.230 1.00 95.44 82 ILE A CA 1
ATOM 613 C C . ILE A 1 82 ? -12.784 3.071 12.012 1.00 95.44 82 ILE A C 1
ATOM 615 O O . ILE A 1 82 ? -13.726 2.853 12.768 1.00 95.44 82 ILE A O 1
ATOM 619 N N . SER A 1 83 ? -12.311 4.299 11.804 1.00 94.31 83 SER A N 1
ATOM 620 C CA . SER A 1 83 ? -12.846 5.507 12.423 1.00 94.31 83 SER A CA 1
ATOM 621 C C . SER A 1 83 ? -12.642 6.718 11.512 1.00 94.31 83 SER A C 1
ATOM 623 O O . SER A 1 83 ? -11.796 6.705 10.615 1.00 94.31 83 SER A O 1
ATOM 625 N N . GLY A 1 84 ? -13.427 7.772 11.745 1.00 94.38 84 GLY A N 1
ATOM 626 C CA . GLY A 1 84 ? -13.365 9.006 10.963 1.00 94.38 84 GLY A CA 1
ATOM 627 C C . GLY A 1 84 ? -13.972 8.892 9.555 1.00 94.38 84 GLY A C 1
ATOM 628 O O . GLY A 1 84 ? -14.593 7.885 9.209 1.00 94.38 84 GLY A O 1
ATOM 629 N N . PRO A 1 85 ? -13.847 9.954 8.739 1.00 94.56 85 PRO A N 1
ATOM 630 C CA . PRO A 1 85 ? -14.359 9.957 7.374 1.00 94.56 85 PRO A CA 1
ATOM 631 C C . PRO A 1 85 ? -13.559 9.004 6.473 1.00 94.56 85 PRO A C 1
ATOM 633 O O . PRO A 1 85 ? -12.328 8.994 6.501 1.00 94.56 85 PRO A O 1
ATOM 636 N N . MET A 1 86 ? -14.259 8.243 5.626 1.00 95.56 86 MET A N 1
ATOM 637 C CA . MET A 1 86 ? -13.631 7.364 4.633 1.00 95.56 86 MET A CA 1
ATOM 638 C C . MET A 1 86 ? -12.795 8.198 3.643 1.00 95.56 86 MET A C 1
ATOM 640 O O . MET A 1 86 ? -13.351 9.077 2.976 1.00 95.56 86 MET A O 1
ATOM 644 N N . PRO A 1 87 ? -11.479 7.949 3.508 1.00 95.62 87 PRO A N 1
ATOM 645 C CA . PRO A 1 87 ? -10.657 8.666 2.545 1.00 95.62 87 PRO A CA 1
ATOM 646 C C . PRO A 1 87 ? -10.979 8.231 1.112 1.00 95.62 87 PRO A C 1
ATOM 648 O O . PRO A 1 87 ? -11.408 7.104 0.860 1.00 95.62 87 PRO A O 1
ATOM 651 N N . ALA A 1 88 ? -10.686 9.102 0.145 1.00 97.44 88 ALA A N 1
ATOM 652 C CA . ALA A 1 88 ? -10.613 8.682 -1.248 1.00 97.44 88 ALA A CA 1
ATOM 653 C C . ALA A 1 88 ? -9.450 7.691 -1.430 1.00 97.44 88 ALA A C 1
ATOM 655 O O . ALA A 1 88 ? -8.327 7.948 -0.990 1.00 97.44 88 ALA A O 1
ATOM 656 N N . VAL A 1 89 ? -9.718 6.570 -2.100 1.00 97.00 89 VAL A N 1
ATOM 657 C CA . VAL A 1 89 ? -8.738 5.511 -2.374 1.00 97.00 89 VAL A CA 1
ATOM 658 C C . VAL A 1 89 ? -8.495 5.433 -3.876 1.00 97.00 89 VAL A C 1
ATOM 660 O O . VAL A 1 89 ? -9.424 5.551 -4.672 1.00 97.00 89 VAL A O 1
ATOM 663 N N . ARG A 1 90 ? -7.241 5.212 -4.271 1.00 97.25 90 ARG A N 1
ATOM 664 C CA . ARG A 1 90 ? -6.862 4.963 -5.665 1.00 97.25 90 ARG A CA 1
ATOM 665 C C . ARG A 1 90 ? -5.801 3.878 -5.746 1.00 97.25 90 ARG A C 1
ATOM 667 O O . ARG A 1 90 ? -4.949 3.778 -4.867 1.00 97.25 90 ARG A O 1
ATOM 674 N N . ILE A 1 91 ? -5.823 3.124 -6.837 1.00 96.19 91 ILE A N 1
ATOM 675 C CA . ILE A 1 91 ? -4.717 2.249 -7.219 1.00 96.19 91 ILE A CA 1
ATOM 676 C C . ILE A 1 91 ? -3.646 3.095 -7.913 1.00 96.19 91 ILE A C 1
ATOM 678 O O . ILE A 1 91 ? -3.964 3.927 -8.762 1.00 96.19 91 ILE A O 1
ATOM 682 N N . ALA A 1 92 ? -2.381 2.883 -7.556 1.00 93.31 92 ALA A N 1
ATOM 683 C CA . ALA A 1 92 ? -1.236 3.514 -8.202 1.00 93.31 92 ALA A CA 1
ATOM 684 C C . ALA A 1 92 ? -0.068 2.526 -8.309 1.00 93.31 92 ALA A C 1
ATOM 686 O O . ALA A 1 92 ? 0.114 1.679 -7.439 1.00 93.31 92 ALA A O 1
ATOM 687 N N . GLY A 1 93 ? 0.740 2.674 -9.358 1.00 90.19 93 GLY A N 1
ATOM 688 C CA . GLY A 1 93 ? 1.983 1.926 -9.568 1.00 90.19 93 GLY A CA 1
ATOM 689 C C . GLY A 1 93 ? 3.185 2.861 -9.674 1.00 90.19 93 GLY A C 1
ATOM 690 O O . GLY A 1 93 ? 3.019 4.082 -9.760 1.00 90.19 93 GLY A O 1
ATOM 691 N N . TYR A 1 94 ? 4.389 2.302 -9.606 1.00 92.75 94 TYR A N 1
ATOM 692 C CA . TYR A 1 94 ? 5.619 2.981 -10.005 1.00 92.75 94 TYR A CA 1
ATOM 693 C C . TYR A 1 94 ? 6.078 2.347 -11.324 1.00 92.75 94 TYR A C 1
ATOM 695 O O . TYR A 1 94 ? 6.277 1.132 -11.354 1.00 92.75 94 TYR A O 1
ATOM 703 N N . PRO A 1 95 ? 6.181 3.114 -12.424 1.00 92.19 95 PRO A N 1
ATOM 704 C CA . PRO A 1 95 ? 6.572 2.563 -13.714 1.00 92.19 95 PRO A CA 1
ATOM 705 C C . PRO A 1 95 ? 8.093 2.370 -13.743 1.00 92.19 95 PRO A C 1
ATOM 707 O O . PRO A 1 95 ? 8.819 3.250 -14.196 1.00 92.19 95 PRO A O 1
ATOM 710 N N . ALA A 1 96 ? 8.573 1.249 -13.206 1.00 92.00 96 ALA A N 1
ATOM 711 C CA . ALA A 1 96 ? 9.991 0.903 -13.217 1.00 92.00 96 ALA A CA 1
ATOM 712 C C . ALA A 1 96 ? 10.419 0.320 -14.574 1.00 92.00 96 ALA A C 1
ATOM 714 O O . ALA A 1 96 ? 9.727 -0.529 -15.140 1.00 92.00 96 ALA A O 1
ATOM 715 N N . ALA A 1 97 ? 11.587 0.732 -15.062 1.00 90.69 97 ALA A N 1
ATOM 716 C CA . ALA A 1 97 ? 12.361 -0.014 -16.043 1.00 90.69 97 ALA A CA 1
ATOM 717 C C . ALA A 1 97 ? 13.049 -1.219 -15.373 1.00 90.69 97 ALA A C 1
ATOM 719 O O . ALA A 1 97 ? 13.019 -1.376 -14.152 1.00 90.69 97 ALA A O 1
ATOM 720 N N . ALA A 1 98 ? 13.696 -2.075 -16.170 1.00 88.06 98 ALA A N 1
ATOM 721 C CA . ALA A 1 98 ? 14.362 -3.282 -15.669 1.00 88.06 98 ALA A CA 1
ATOM 722 C C . ALA A 1 98 ? 15.467 -2.998 -14.630 1.00 88.06 98 ALA A C 1
ATOM 724 O O . ALA A 1 98 ? 15.757 -3.852 -13.797 1.00 88.06 98 ALA A O 1
ATOM 725 N N . ASP A 1 99 ? 16.064 -1.806 -14.666 1.00 89.25 99 ASP A N 1
ATOM 726 C CA . ASP A 1 99 ? 17.075 -1.334 -13.712 1.00 89.25 99 ASP A CA 1
ATOM 727 C C . ASP A 1 99 ? 16.476 -0.626 -12.478 1.00 89.25 99 ASP A C 1
ATOM 729 O O . ASP A 1 99 ? 17.211 -0.120 -11.633 1.00 89.25 99 ASP A O 1
ATOM 733 N N . GLY A 1 100 ? 15.144 -0.581 -12.360 1.00 88.69 100 GLY A N 1
ATOM 734 C CA . GLY A 1 100 ? 14.427 0.093 -11.278 1.00 88.69 100 GLY A CA 1
ATOM 735 C C . GLY A 1 100 ? 14.236 1.598 -11.478 1.00 88.69 100 GLY A C 1
ATOM 736 O O . GLY A 1 100 ? 13.566 2.224 -10.657 1.00 88.69 100 GLY A O 1
ATOM 737 N N . SER A 1 101 ? 14.775 2.189 -12.549 1.00 92.38 101 SER A N 1
ATOM 738 C CA . SER A 1 101 ? 14.591 3.611 -12.847 1.00 92.38 101 SER A CA 1
ATOM 739 C C . SER A 1 101 ? 13.153 3.923 -13.274 1.00 92.38 101 SER A C 1
ATOM 741 O O . SER A 1 101 ? 12.450 3.085 -13.839 1.00 92.38 101 SER A O 1
ATOM 743 N N . LYS A 1 102 ? 12.688 5.146 -13.000 1.00 93.00 102 LYS A N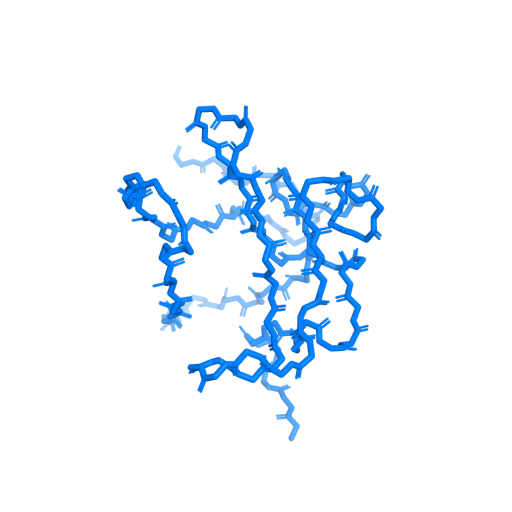 1
ATOM 744 C CA . LYS A 1 102 ? 11.347 5.584 -13.401 1.00 93.00 102 LYS A CA 1
ATOM 745 C C . LYS A 1 102 ? 11.290 5.810 -14.910 1.00 93.00 102 LYS A C 1
ATOM 747 O O . LYS A 1 102 ? 12.003 6.665 -15.430 1.00 93.00 102 LYS A O 1
ATOM 752 N N . VAL A 1 103 ? 10.358 5.151 -15.587 1.00 92.25 103 VAL A N 1
ATOM 753 C CA . VAL A 1 103 ? 10.010 5.448 -16.981 1.00 92.25 103 VAL A CA 1
ATOM 754 C C . VAL A 1 103 ? 9.171 6.731 -17.040 1.00 92.25 103 VAL A C 1
ATOM 756 O O . VAL A 1 103 ? 8.206 6.893 -16.285 1.00 92.25 103 VAL A O 1
ATOM 759 N N . SER A 1 104 ? 9.542 7.658 -17.927 1.00 89.69 104 SER A N 1
ATOM 760 C CA . SER A 1 104 ? 8.756 8.856 -18.248 1.00 89.69 104 SER A CA 1
ATOM 761 C C . SER A 1 104 ? 7.678 8.552 -19.292 1.00 89.69 104 SER A C 1
ATOM 763 O O . SER A 1 104 ? 7.893 7.716 -20.168 1.00 89.69 104 SER A O 1
ATOM 765 N N . GLY A 1 105 ? 6.537 9.237 -19.189 1.00 77.25 105 GLY A N 1
ATOM 766 C C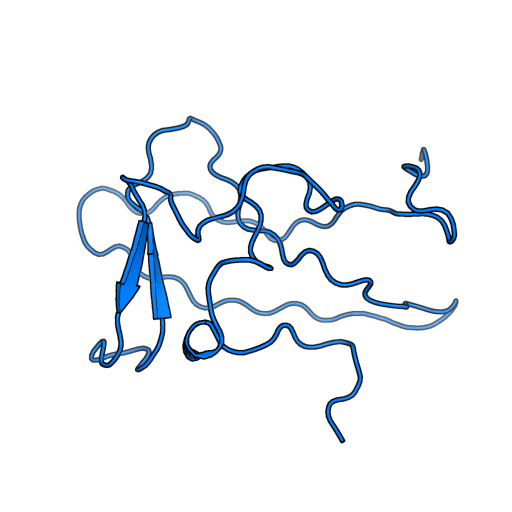A . GLY A 1 105 ? 5.467 9.211 -20.192 1.00 77.25 105 GLY A CA 1
ATOM 767 C C . GLY A 1 105 ? 5.581 10.337 -21.205 1.00 77.25 105 GLY A C 1
ATOM 768 O O . GLY A 1 105 ? 6.309 11.312 -20.908 1.00 77.25 105 GLY A O 1
#